Protein AF-A0A7Y5HDS8-F1 (afdb_monomer)

Solvent-accessible surface area (backbone atoms only — not comparable to full-atom values): 5335 Å² total; per-residue (Å²): 133,61,75,73,74,41,51,65,55,42,51,32,41,69,74,67,71,41,51,75,70,54,38,54,53,46,54,56,45,37,76,73,32,70,69,55,36,52,51,53,49,49,54,51,50,50,52,51,53,52,47,58,71,66,24,69,66,61,46,44,52,55,50,49,54,54,50,53,54,50,51,57,55,56,56,71,72,53,55,68,68,58,60,52,50,56,54,52,66,62,72,79,110

Foldseek 3Di:
DDLVVCLVLLLCLLVVNHDPVSVVVLVVCLVPDVVSVVSNVVNNVVVVVVCVCPPCVNVVVVVVVVVVVVVVVVVVVDDPVVVVVVVVVVVVD

Sequence (93 aa):
MSCEAYGILISRWADGEATAEEARRVESHVAACPACRALAAEFRRNDGLVASAFGPETFGQRVATGVLGRLARREKLLPFDILMFEIVARAER

pLDDT: mean 83.35, std 15.16, range [51.06, 97.56]

Nearest PDB structures (foldseek):
  3hug-assembly6_P  TM=7.467E-01  e=8.174E-01  Mycobacterium tuberculosis H37Rv
  3hug-assembly6_F  TM=8.639E-01  e=1.523E+00  Mycobacterium tuberculosis H37Rv
  8z6g-assembly3_E  TM=6.582E-01  e=4.124E+00  Pseudomonas aeruginosa

Radius of gyration: 28.69 Å; Cα contacts (8 Å, |Δi|>4): 37; chains: 1; bounding box: 64×26×67 Å

Mean predicted aligned error: 12.16 Å

Secondary structure (DSSP, 8-state):
--HHHHHHHHHHHHTT-S-HHHHHHHHHHHHH-HHHHHHHHHHHHHHHHHHHHT-HHHHHHHHHHHHHHHHHHHHTTS-HHHHHHHHHHHH--

Structure (mmCIF, N/CA/C/O backbone):
data_AF-A0A7Y5HDS8-F1
#
_entry.id   AF-A0A7Y5HDS8-F1
#
loop_
_atom_site.group_PDB
_atom_site.id
_atom_site.type_symbol
_atom_site.label_atom_id
_atom_site.label_alt_id
_atom_site.label_comp_id
_atom_site.label_asym_id
_atom_site.label_entity_id
_atom_site.label_seq_id
_atom_site.pdbx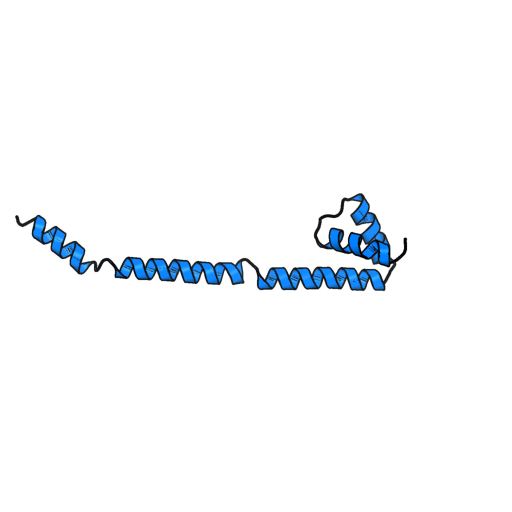_PDB_ins_code
_atom_site.Cartn_x
_atom_site.Cartn_y
_atom_site.Cartn_z
_atom_site.occupancy
_atom_site.B_iso_or_equiv
_atom_site.auth_seq_id
_atom_site.auth_comp_id
_atom_site.auth_asym_id
_atom_site.auth_atom_id
_atom_site.pdbx_PDB_model_num
ATOM 1 N N . MET A 1 1 ? -13.005 2.919 19.611 1.00 61.25 1 MET A N 1
ATOM 2 C CA . MET A 1 1 ? -12.990 3.637 18.316 1.00 61.25 1 MET A CA 1
ATOM 3 C C . MET A 1 1 ? -13.937 2.929 17.368 1.00 61.25 1 MET A C 1
ATOM 5 O O . MET A 1 1 ? -13.972 1.704 17.394 1.00 61.25 1 MET A O 1
ATOM 9 N N . SER A 1 2 ? -14.717 3.678 16.588 1.00 80.69 2 SER A N 1
ATOM 10 C CA . SER A 1 2 ? -15.523 3.120 15.498 1.00 80.69 2 SER A CA 1
ATOM 11 C C . SER A 1 2 ? -14.618 2.666 14.346 1.00 80.69 2 SER A C 1
ATOM 13 O O . SER A 1 2 ? -13.484 3.132 14.226 1.00 80.69 2 SER A O 1
ATOM 15 N N . CYS A 1 3 ? -15.117 1.769 13.491 1.00 90.06 3 CYS A N 1
ATOM 16 C CA . CYS A 1 3 ? -14.382 1.305 12.307 1.00 90.06 3 CYS A CA 1
ATOM 17 C C . CYS A 1 3 ? -14.037 2.459 11.347 1.00 90.06 3 CYS A C 1
ATOM 19 O O . CYS A 1 3 ? -12.986 2.449 10.719 1.00 90.06 3 CYS A O 1
ATOM 21 N N . GLU A 1 4 ? -14.888 3.483 11.283 1.00 86.12 4 GLU A N 1
ATOM 22 C CA . GLU A 1 4 ? -14.687 4.680 10.460 1.00 86.12 4 GLU A CA 1
ATOM 23 C C . GLU A 1 4 ? -13.411 5.445 10.843 1.00 86.12 4 GLU A C 1
ATOM 25 O O . GLU A 1 4 ? -12.609 5.800 9.982 1.00 86.12 4 GLU A O 1
ATOM 30 N N . ALA A 1 5 ? -13.146 5.592 12.145 1.00 86.81 5 ALA A N 1
ATOM 31 C CA . ALA A 1 5 ? -11.944 6.261 12.640 1.00 86.81 5 ALA A CA 1
ATOM 32 C C . ALA A 1 5 ? -10.646 5.488 12.328 1.00 86.81 5 ALA A C 1
ATOM 34 O O . ALA A 1 5 ? -9.563 6.070 12.351 1.00 86.81 5 ALA A O 1
ATOM 35 N N . TYR A 1 6 ? -10.741 4.187 12.030 1.00 93.75 6 TYR A N 1
ATOM 36 C CA . TYR A 1 6 ? -9.594 3.375 11.626 1.00 93.75 6 TYR A CA 1
ATOM 37 C C . TYR A 1 6 ? -9.263 3.498 10.139 1.00 93.75 6 TYR A C 1
ATOM 39 O O . TYR A 1 6 ? -8.152 3.138 9.772 1.00 93.75 6 TYR A O 1
ATO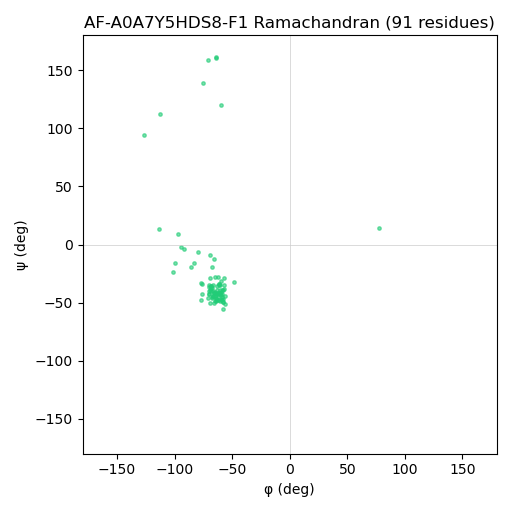M 47 N N . GLY A 1 7 ? -10.151 4.023 9.287 1.00 93.12 7 GLY A N 1
ATOM 48 C CA . GLY A 1 7 ? -9.908 4.083 7.840 1.00 93.12 7 GLY A CA 1
ATOM 49 C C . GLY A 1 7 ? -8.608 4.810 7.480 1.00 93.12 7 GLY A C 1
ATOM 50 O O . GLY A 1 7 ? -7.745 4.247 6.810 1.00 93.12 7 GLY A O 1
ATOM 51 N N . ILE A 1 8 ? -8.424 6.021 8.017 1.00 93.44 8 ILE A N 1
ATOM 52 C CA . ILE A 1 8 ? -7.205 6.824 7.811 1.00 93.44 8 ILE A CA 1
ATOM 53 C C . ILE A 1 8 ? -5.977 6.116 8.395 1.00 93.44 8 ILE A C 1
ATOM 55 O O . ILE A 1 8 ? -4.912 6.093 7.782 1.00 93.44 8 ILE A O 1
ATOM 59 N N . LEU A 1 9 ? -6.121 5.521 9.580 1.00 95.81 9 LEU A N 1
ATOM 60 C CA . LEU A 1 9 ? -5.010 4.869 10.264 1.00 95.81 9 LEU A CA 1
ATOM 61 C C . LEU A 1 9 ? -4.546 3.602 9.531 1.00 95.81 9 LEU A C 1
ATOM 63 O O . LEU A 1 9 ? -3.350 3.343 9.457 1.00 95.81 9 LEU A O 1
ATOM 67 N N . ILE A 1 10 ? -5.487 2.839 8.969 1.00 96.94 10 ILE A N 1
ATOM 68 C CA . ILE A 1 10 ? -5.213 1.647 8.164 1.00 96.94 10 ILE A CA 1
ATOM 69 C C . ILE A 1 10 ? -4.519 2.036 6.856 1.00 96.94 10 ILE A C 1
ATOM 71 O O . ILE A 1 10 ? -3.586 1.337 6.477 1.00 96.94 10 ILE A O 1
ATOM 75 N N . SER A 1 11 ? -4.921 3.134 6.201 1.00 95.75 11 SER A N 1
ATOM 76 C CA . SER A 1 11 ? -4.219 3.650 5.013 1.00 95.75 11 SER A CA 1
ATOM 77 C C . SER A 1 11 ? -2.758 3.956 5.341 1.00 95.75 11 SER A C 1
ATOM 79 O O . SER A 1 11 ? -1.865 3.343 4.774 1.00 95.75 11 SER A O 1
ATOM 81 N N . ARG A 1 12 ? -2.508 4.790 6.363 1.00 95.88 12 ARG A N 1
ATOM 82 C CA . ARG A 1 12 ? -1.141 5.137 6.793 1.00 95.88 12 ARG A CA 1
ATOM 83 C C . ARG A 1 12 ? -0.317 3.909 7.173 1.00 95.88 12 ARG A C 1
ATOM 85 O O . ARG A 1 12 ? 0.876 3.858 6.909 1.00 95.88 12 ARG A O 1
ATOM 92 N N . TRP A 1 13 ? -0.933 2.919 7.818 1.00 96.81 13 TRP A N 1
ATOM 93 C CA . TRP A 1 13 ? -0.258 1.666 8.155 1.00 96.81 13 TRP A CA 1
ATOM 94 C C . TRP A 1 13 ? 0.072 0.821 6.918 1.00 96.81 13 TRP A C 1
ATOM 96 O O . TRP A 1 13 ? 1.161 0.255 6.868 1.00 96.81 13 TRP A O 1
ATOM 106 N N . ALA A 1 14 ?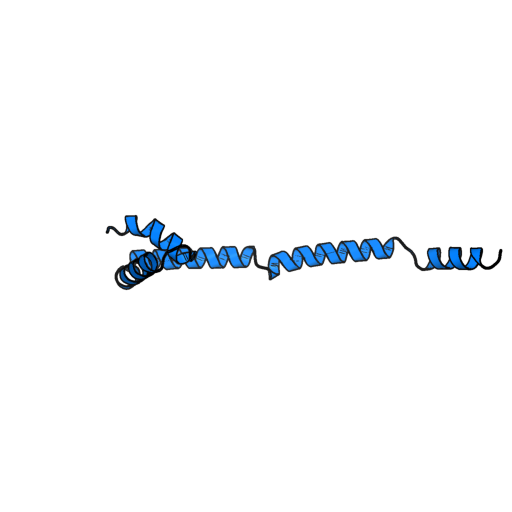 -0.822 0.755 5.925 1.00 96.06 14 ALA A N 1
ATOM 107 C CA . ALA A 1 14 ? -0.573 0.048 4.669 1.00 96.06 14 ALA A CA 1
ATOM 108 C C . ALA A 1 14 ? 0.598 0.6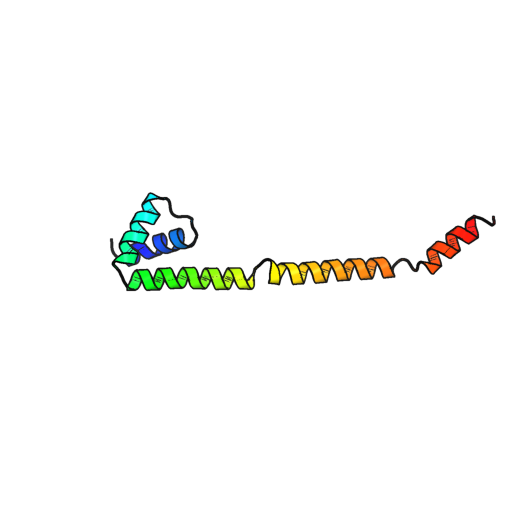68 3.886 1.00 96.06 14 ALA A C 1
ATOM 110 O O . ALA A 1 14 ? 1.453 -0.072 3.406 1.00 96.06 14 ALA A O 1
ATOM 111 N N . ASP A 1 15 ? 0.691 2.000 3.884 1.00 94.69 15 ASP A N 1
ATOM 112 C CA . ASP A 1 15 ? 1.747 2.767 3.208 1.00 94.69 15 ASP A CA 1
ATOM 113 C C . ASP A 1 15 ? 3.080 2.815 3.991 1.00 94.69 15 ASP A C 1
ATOM 115 O O . ASP A 1 15 ? 4.088 3.320 3.499 1.00 94.69 15 ASP A O 1
ATOM 119 N N . GLY A 1 16 ? 3.116 2.296 5.227 1.00 95.25 16 GLY A N 1
ATOM 120 C CA . GLY A 1 16 ? 4.301 2.346 6.097 1.00 95.25 16 GLY A CA 1
ATOM 121 C C . GLY A 1 16 ? 4.546 3.702 6.780 1.00 95.25 16 GLY A C 1
ATOM 122 O O . GLY A 1 16 ? 5.616 3.926 7.342 1.00 95.25 16 GLY A O 1
ATOM 123 N N . GLU A 1 17 ? 3.558 4.597 6.777 1.00 97.25 17 GLU A N 1
ATOM 124 C CA . GLU A 1 17 ? 3.599 5.947 7.364 1.00 97.25 17 GLU A CA 1
ATOM 125 C C . GLU A 1 17 ? 3.052 6.022 8.804 1.00 97.25 17 GLU A C 1
ATOM 127 O O . GLU A 1 17 ? 3.004 7.091 9.432 1.00 97.25 17 GLU A O 1
ATOM 132 N N . ALA A 1 18 ? 2.571 4.898 9.335 1.00 96.69 18 ALA A N 1
ATOM 133 C CA . ALA A 1 18 ? 2.134 4.797 10.718 1.00 96.69 18 ALA A CA 1
ATOM 134 C C . ALA A 1 18 ? 3.338 4.743 11.670 1.00 96.69 18 ALA A C 1
ATOM 136 O O . ALA A 1 18 ? 4.313 4.026 11.450 1.00 96.69 18 ALA A O 1
ATOM 137 N N . THR A 1 19 ? 3.241 5.451 12.792 1.00 97.56 19 THR A N 1
ATOM 138 C CA . THR A 1 19 ? 4.167 5.260 13.913 1.00 97.56 19 THR A CA 1
ATOM 139 C C . THR A 1 19 ? 4.019 3.854 14.504 1.00 97.56 19 THR A C 1
ATOM 141 O O . THR A 1 19 ? 2.986 3.202 14.352 1.00 97.56 19 THR A O 1
ATOM 144 N N . ALA A 1 20 ? 5.021 3.388 15.258 1.00 97.38 20 ALA A N 1
ATOM 145 C CA . ALA A 1 20 ? 4.976 2.066 15.893 1.00 97.38 20 ALA A CA 1
ATOM 146 C C . ALA A 1 20 ? 3.758 1.879 16.821 1.00 97.38 20 ALA A C 1
ATOM 148 O O . ALA A 1 20 ? 3.194 0.790 16.912 1.00 97.38 20 ALA A O 1
ATOM 149 N N . GLU A 1 21 ? 3.326 2.940 17.505 1.00 96.81 21 GLU A N 1
ATOM 150 C CA . GLU A 1 21 ? 2.133 2.898 18.353 1.00 96.81 21 GLU A CA 1
ATOM 151 C C . GLU A 1 21 ? 0.845 2.783 17.530 1.00 96.81 21 GLU A C 1
ATOM 153 O O . GLU A 1 21 ? -0.036 1.989 17.860 1.00 96.81 21 GLU A O 1
ATOM 158 N N . GLU A 1 22 ? 0.742 3.538 16.437 1.00 96.19 22 GLU A N 1
ATOM 159 C CA . GLU A 1 22 ? -0.392 3.472 15.513 1.00 96.19 22 GLU A CA 1
ATOM 160 C C . GLU A 1 22 ? -0.484 2.095 14.841 1.00 96.19 22 GLU A C 1
ATOM 162 O O . GLU A 1 22 ? -1.569 1.514 14.792 1.00 96.19 22 GLU A O 1
ATOM 167 N N . ALA A 1 23 ? 0.652 1.535 14.414 1.00 97.31 23 ALA A N 1
ATOM 168 C CA . ALA A 1 23 ? 0.732 0.207 13.815 1.00 97.31 23 ALA A CA 1
ATOM 169 C C . ALA A 1 23 ? 0.193 -0.878 14.758 1.00 97.31 23 ALA A C 1
ATOM 171 O O . ALA A 1 23 ? -0.709 -1.623 14.379 1.00 97.31 23 ALA A O 1
ATOM 172 N N . ARG A 1 24 ? 0.635 -0.897 16.025 1.00 96.88 24 ARG A N 1
ATOM 173 C CA . ARG A 1 24 ? 0.134 -1.857 17.028 1.00 96.88 24 ARG A CA 1
ATOM 174 C C . ARG A 1 24 ? -1.380 -1.772 17.226 1.00 96.88 24 ARG A C 1
ATOM 176 O O . ARG A 1 24 ? -2.047 -2.796 17.385 1.00 96.88 24 ARG A O 1
ATOM 183 N N . ARG A 1 25 ? -1.946 -0.560 17.209 1.00 95.06 25 ARG A N 1
ATOM 184 C CA . ARG A 1 25 ? -3.402 -0.357 17.333 1.00 95.06 25 ARG A CA 1
ATOM 185 C C . ARG A 1 25 ? -4.151 -0.888 16.117 1.00 95.06 25 ARG A C 1
ATOM 187 O O . ARG A 1 25 ? -5.161 -1.571 16.283 1.00 95.06 25 ARG A O 1
ATOM 194 N N . VAL A 1 26 ? -3.658 -0.599 14.912 1.00 96.50 26 VAL A N 1
ATOM 195 C CA . VAL A 1 26 ? -4.231 -1.119 13.663 1.00 96.50 26 VAL A CA 1
ATOM 196 C C . VAL A 1 26 ? -4.173 -2.640 13.638 1.00 96.50 26 VAL A C 1
ATOM 198 O O . VAL A 1 26 ? -5.195 -3.271 13.387 1.00 96.50 26 VAL A O 1
ATOM 201 N N . GLU A 1 27 ? -3.023 -3.230 13.957 1.00 97.00 27 GLU A N 1
ATOM 202 C CA . GLU A 1 27 ? -2.827 -4.681 13.988 1.00 97.00 27 GLU A CA 1
ATOM 203 C C . GLU A 1 27 ? -3.806 -5.361 14.947 1.00 97.00 27 GLU A C 1
ATOM 205 O O . GLU A 1 27 ? -4.492 -6.311 14.562 1.00 97.00 27 GLU A O 1
ATOM 210 N N . SER A 1 28 ? -3.949 -4.825 16.165 1.00 96.12 28 SER A N 1
ATOM 211 C CA . SER A 1 28 ? -4.921 -5.315 17.146 1.00 96.12 28 SER A CA 1
ATOM 212 C C . SER A 1 28 ? -6.360 -5.239 16.620 1.00 96.12 28 SER A C 1
ATOM 214 O O . SER A 1 28 ? -7.118 -6.206 16.732 1.00 96.12 28 SER A O 1
ATOM 216 N N . HIS A 1 29 ? -6.746 -4.122 15.997 1.00 96.25 29 HIS A N 1
ATOM 217 C CA . HIS A 1 29 ? -8.105 -3.941 15.492 1.00 96.25 29 HIS A CA 1
ATOM 218 C C . HIS A 1 29 ? -8.409 -4.819 14.273 1.00 96.25 29 HIS A C 1
ATOM 220 O O . HIS A 1 29 ? -9.442 -5.485 14.232 1.00 96.25 29 HIS A O 1
ATOM 226 N N . VAL A 1 30 ? -7.505 -4.871 13.294 1.00 96.88 30 VAL A N 1
ATOM 227 C CA . VAL A 1 30 ? -7.626 -5.700 12.085 1.00 96.88 30 VAL A CA 1
ATOM 228 C C . VAL A 1 30 ? -7.688 -7.189 12.439 1.00 96.88 30 VAL A C 1
ATOM 230 O O . VAL A 1 30 ? -8.424 -7.949 11.802 1.00 96.88 30 VAL A O 1
ATOM 233 N N . ALA A 1 31 ? -6.981 -7.614 13.491 1.00 96.81 31 ALA A N 1
ATOM 234 C CA . ALA A 1 31 ? -7.059 -8.978 14.001 1.00 96.81 31 ALA A CA 1
ATOM 235 C C . ALA A 1 31 ? -8.443 -9.334 14.577 1.00 96.81 31 ALA A C 1
ATOM 237 O O . ALA A 1 31 ? -8.839 -10.497 14.496 1.00 96.81 31 ALA A O 1
ATOM 238 N N . ALA A 1 32 ? -9.197 -8.359 15.092 1.00 96.19 32 ALA A N 1
ATOM 239 C CA . ALA A 1 32 ? -10.509 -8.569 15.710 1.00 96.19 32 ALA A CA 1
ATOM 240 C C . ALA A 1 32 ? -11.703 -8.203 14.802 1.00 96.19 32 ALA A C 1
ATOM 242 O O . ALA A 1 32 ? -12.800 -8.720 14.997 1.00 96.19 32 ALA A O 1
ATOM 243 N N . CYS A 1 33 ? -11.514 -7.333 13.806 1.00 97.31 33 CYS A N 1
ATOM 244 C CA . CYS A 1 33 ? -12.587 -6.775 12.982 1.00 97.31 33 CYS A CA 1
ATOM 245 C C . CYS A 1 33 ? -12.506 -7.263 11.520 1.00 97.31 33 CYS A C 1
ATOM 247 O O . CYS A 1 33 ? -11.595 -6.863 10.787 1.00 97.31 33 CYS A O 1
ATOM 249 N N . PRO A 1 34 ? -13.462 -8.088 11.044 1.00 96.62 34 PRO A N 1
ATOM 250 C CA . PRO A 1 34 ? -13.481 -8.568 9.659 1.00 96.62 34 PRO A CA 1
ATOM 251 C C . PRO A 1 34 ? -13.582 -7.450 8.613 1.00 96.62 34 PRO A C 1
ATOM 253 O O . PRO A 1 34 ? -12.898 -7.511 7.594 1.00 96.62 34 PRO A O 1
ATOM 256 N N . ALA A 1 35 ? -14.380 -6.409 8.875 1.00 95.88 35 ALA A N 1
ATOM 257 C CA . ALA A 1 35 ? -14.558 -5.290 7.948 1.00 95.88 35 ALA A CA 1
ATOM 258 C C . ALA A 1 35 ? -13.250 -4.507 7.748 1.00 95.88 35 ALA A C 1
ATOM 260 O O . ALA A 1 35 ? -12.818 -4.278 6.621 1.00 95.88 35 ALA A O 1
ATOM 261 N N . CYS A 1 36 ? -12.557 -4.175 8.839 1.00 97.19 36 CYS A N 1
ATOM 262 C CA . CYS A 1 36 ? -11.272 -3.480 8.765 1.00 97.19 36 CYS A CA 1
ATOM 263 C C . CYS A 1 36 ? -10.157 -4.360 8.188 1.00 97.19 36 CYS A C 1
ATOM 265 O O . CYS A 1 36 ? -9.253 -3.848 7.533 1.00 97.19 36 CYS A O 1
ATOM 267 N N . ARG A 1 37 ? -10.235 -5.686 8.357 1.00 97.38 37 ARG A N 1
ATOM 268 C CA . ARG A 1 37 ? -9.335 -6.624 7.674 1.00 97.38 37 ARG A CA 1
ATOM 269 C C . ARG A 1 37 ? -9.535 -6.628 6.165 1.00 97.38 37 ARG A C 1
ATOM 271 O O . ARG A 1 37 ? -8.546 -6.653 5.435 1.00 97.38 37 ARG A O 1
ATOM 278 N N . ALA A 1 38 ? -10.784 -6.592 5.705 1.00 97.50 38 ALA A N 1
ATOM 279 C CA . ALA A 1 38 ? -11.095 -6.489 4.284 1.00 97.50 38 ALA A CA 1
ATOM 280 C C . ALA A 1 38 ? -10.568 -5.170 3.699 1.00 97.50 38 ALA A C 1
ATOM 282 O O . ALA A 1 38 ? -9.881 -5.200 2.680 1.00 97.50 38 ALA A O 1
ATOM 283 N N . LEU A 1 39 ? -10.778 -4.052 4.401 1.00 96.81 39 LEU A N 1
ATOM 284 C CA . LEU A 1 39 ? -10.260 -2.738 4.007 1.00 96.81 39 LEU A CA 1
ATOM 285 C C . LEU A 1 39 ? -8.722 -2.719 3.918 1.00 96.81 39 LEU A C 1
ATOM 287 O O . LEU A 1 39 ? -8.153 -2.290 2.920 1.00 96.81 39 LEU A O 1
ATOM 291 N N . ALA A 1 40 ? -8.028 -3.263 4.921 1.00 97.56 40 ALA A N 1
ATOM 292 C CA . ALA A 1 40 ? -6.568 -3.376 4.906 1.00 97.56 40 ALA A CA 1
ATOM 293 C C . ALA A 1 40 ? -6.040 -4.270 3.765 1.00 97.56 40 ALA A C 1
ATOM 295 O O . ALA A 1 40 ? -4.901 -4.126 3.319 1.00 97.56 40 ALA A O 1
ATOM 296 N N . ALA A 1 41 ? -6.834 -5.244 3.316 1.00 97.31 41 ALA A N 1
ATOM 297 C CA . ALA A 1 41 ? -6.500 -6.056 2.152 1.00 97.31 41 ALA A CA 1
ATOM 298 C C . ALA A 1 41 ? -6.743 -5.299 0.836 1.00 97.31 41 ALA A C 1
ATOM 300 O O . ALA A 1 41 ? -5.999 -5.518 -0.114 1.00 97.31 41 ALA A O 1
ATOM 301 N N . GLU A 1 42 ? -7.745 -4.417 0.766 1.00 97.31 42 GLU A N 1
ATOM 302 C CA . GLU A 1 42 ? -7.977 -3.551 -0.398 1.00 97.31 42 GLU A CA 1
ATOM 303 C C . GLU A 1 42 ? -6.832 -2.576 -0.635 1.00 97.31 42 GLU A C 1
ATOM 305 O O . GLU A 1 42 ? -6.321 -2.541 -1.751 1.00 97.31 42 GLU A O 1
ATOM 310 N N . PHE A 1 43 ? -6.375 -1.857 0.395 1.00 97.00 43 PHE A N 1
ATOM 311 C CA . PHE A 1 43 ? -5.248 -0.930 0.233 1.00 97.00 43 PHE A CA 1
ATOM 312 C C . PHE A 1 43 ? -3.997 -1.644 -0.283 1.00 97.00 43 PHE A C 1
ATOM 314 O O . PHE A 1 43 ? -3.492 -1.296 -1.342 1.00 97.00 43 PHE A O 1
ATOM 321 N N . ARG A 1 44 ? -3.607 -2.763 0.341 1.00 95.25 44 ARG A N 1
ATOM 322 C CA . ARG A 1 44 ? -2.445 -3.546 -0.116 1.00 95.25 44 ARG A CA 1
ATOM 323 C C . ARG A 1 44 ? -2.586 -4.093 -1.537 1.00 95.25 44 ARG A C 1
ATOM 325 O O . ARG A 1 44 ? -1.593 -4.214 -2.253 1.00 95.25 44 ARG A O 1
ATOM 332 N N . ARG A 1 45 ? -3.804 -4.455 -1.963 1.00 95.88 45 ARG A N 1
ATOM 333 C CA . ARG A 1 45 ? -4.052 -4.843 -3.362 1.00 95.88 45 ARG A CA 1
ATOM 334 C C . ARG A 1 45 ? -3.832 -3.662 -4.301 1.00 95.88 45 ARG A C 1
ATOM 336 O O . ARG A 1 45 ? -3.191 -3.841 -5.334 1.00 95.88 45 ARG A O 1
ATOM 343 N N . ASN A 1 46 ? -4.339 -2.484 -3.946 1.00 94.56 46 ASN A N 1
ATOM 344 C CA . ASN A 1 46 ? -4.159 -1.274 -4.741 1.00 94.56 46 ASN A CA 1
ATOM 345 C C . ASN A 1 46 ? -2.675 -0.898 -4.853 1.00 94.56 46 ASN A C 1
ATOM 347 O O . ASN A 1 46 ? -2.218 -0.632 -5.963 1.00 94.56 46 ASN A O 1
ATOM 351 N N . ASP A 1 47 ? -1.909 -0.992 -3.765 1.00 91.81 47 ASP A N 1
ATOM 352 C CA . ASP A 1 47 ? -0.463 -0.729 -3.778 1.00 91.81 47 ASP A CA 1
ATOM 353 C C . ASP A 1 47 ? 0.267 -1.662 -4.741 1.00 91.81 47 ASP A C 1
ATOM 355 O O . ASP A 1 47 ? 1.083 -1.220 -5.549 1.00 91.81 47 ASP A O 1
ATOM 359 N N . GLY A 1 48 ? -0.078 -2.953 -4.728 1.00 90.19 48 GLY A N 1
ATOM 360 C CA . GLY A 1 48 ? 0.467 -3.929 -5.672 1.00 90.19 48 GLY A CA 1
ATOM 361 C C . GLY A 1 48 ? 0.139 -3.598 -7.133 1.00 90.19 48 GLY A C 1
ATOM 362 O O . GLY A 1 48 ? 1.008 -3.698 -8.004 1.00 90.19 48 GLY A O 1
ATOM 363 N N . LEU A 1 49 ? -1.092 -3.157 -7.418 1.00 91.38 49 LEU A N 1
ATOM 364 C CA . LEU A 1 49 ? -1.496 -2.741 -8.765 1.00 91.38 49 LEU A CA 1
ATOM 365 C C . LEU A 1 49 ? -0.709 -1.511 -9.230 1.00 91.38 49 LEU A C 1
ATOM 367 O O . LEU A 1 49 ? -0.173 -1.519 -10.340 1.00 91.38 49 LEU A O 1
ATOM 371 N N . VAL A 1 50 ? -0.573 -0.491 -8.382 1.00 89.31 50 VAL A N 1
ATOM 372 C CA . VAL A 1 50 ? 0.208 0.715 -8.691 1.00 89.31 50 VAL A CA 1
ATOM 373 C C . VAL A 1 50 ? 1.685 0.363 -8.892 1.00 89.31 50 VAL A C 1
ATOM 375 O O . VAL A 1 50 ? 2.272 0.736 -9.909 1.00 89.31 50 VAL A O 1
ATOM 378 N N . ALA A 1 51 ? 2.274 -0.420 -7.987 1.00 86.88 51 ALA A N 1
ATOM 379 C CA . ALA A 1 51 ? 3.666 -0.849 -8.082 1.00 86.88 51 ALA A CA 1
ATOM 380 C C . ALA A 1 51 ? 3.946 -1.639 -9.370 1.00 86.88 51 ALA A C 1
ATOM 382 O O . ALA A 1 51 ? 4.978 -1.434 -10.001 1.00 86.88 51 ALA A O 1
ATOM 383 N N . SER A 1 52 ? 3.023 -2.500 -9.809 1.00 84.12 52 SER A N 1
ATOM 384 C CA . SER A 1 52 ? 3.178 -3.237 -11.071 1.00 84.12 52 SER A CA 1
ATOM 385 C C . SER A 1 52 ? 3.060 -2.336 -12.310 1.00 84.12 52 SER A C 1
ATOM 387 O O . SER A 1 52 ? 3.845 -2.459 -13.253 1.00 84.12 52 SER A O 1
ATOM 389 N N . ALA A 1 53 ? 2.132 -1.375 -12.304 1.00 85.62 53 ALA A N 1
ATOM 390 C CA . ALA A 1 53 ? 1.922 -0.460 -13.424 1.00 85.62 53 ALA A CA 1
ATOM 391 C C . ALA A 1 53 ? 3.114 0.488 -13.645 1.00 85.62 53 ALA A C 1
ATOM 393 O O . ALA A 1 53 ? 3.450 0.810 -14.791 1.00 85.62 53 ALA A O 1
ATOM 394 N N . PHE A 1 54 ? 3.767 0.902 -12.557 1.00 80.69 54 PHE A N 1
ATOM 395 C CA . PHE A 1 54 ? 4.867 1.873 -12.560 1.00 80.69 54 PHE A CA 1
ATOM 396 C C . PHE A 1 54 ? 6.220 1.277 -12.152 1.00 80.69 54 PHE A C 1
ATOM 398 O O . PHE A 1 54 ? 7.167 2.014 -11.880 1.00 80.69 54 PHE A O 1
ATOM 405 N N . GLY A 1 55 ? 6.321 -0.051 -12.118 1.00 76.06 55 GLY A N 1
ATOM 406 C CA . GLY A 1 55 ? 7.511 -0.751 -11.661 1.00 76.06 55 GLY A CA 1
ATOM 407 C C . GLY A 1 55 ? 8.748 -0.500 -12.536 1.00 76.06 55 GLY A C 1
ATOM 408 O O . GLY A 1 55 ? 8.636 -0.125 -13.710 1.00 76.06 55 GLY A O 1
ATOM 409 N N . PRO A 1 56 ? 9.955 -0.762 -12.001 1.00 69.12 56 PRO A N 1
ATOM 410 C CA . PRO A 1 56 ? 11.212 -0.580 -12.727 1.00 69.12 56 PRO A CA 1
ATOM 411 C C . PRO A 1 56 ? 11.269 -1.376 -14.030 1.00 69.12 56 PRO A C 1
ATOM 413 O O . PRO A 1 56 ? 11.925 -0.953 -14.972 1.00 69.12 56 PRO A O 1
ATOM 416 N N . GLU A 1 57 ? 10.566 -2.504 -14.108 1.00 72.25 57 GLU A N 1
ATOM 417 C CA . GLU A 1 57 ? 10.493 -3.334 -15.309 1.00 72.25 57 GLU A CA 1
ATOM 418 C C . GLU A 1 57 ? 9.710 -2.630 -16.429 1.00 72.25 57 GLU A C 1
ATOM 420 O O . GLU A 1 57 ? 10.210 -2.475 -17.543 1.00 72.25 57 GLU A O 1
ATOM 425 N N . THR A 1 58 ? 8.510 -2.118 -16.138 1.00 69.50 58 THR A N 1
ATOM 426 C CA . THR A 1 58 ? 7.641 -1.472 -17.139 1.00 69.50 58 THR A CA 1
ATOM 427 C C . THR A 1 58 ? 8.111 -0.064 -17.510 1.00 69.50 58 THR A C 1
ATOM 429 O O . THR A 1 58 ? 7.958 0.371 -18.659 1.00 69.50 58 THR A O 1
ATOM 432 N N . PHE A 1 59 ? 8.690 0.672 -16.560 1.00 72.44 59 PHE A N 1
ATOM 433 C CA . PHE A 1 59 ? 9.318 1.967 -16.813 1.00 72.44 59 PHE A CA 1
ATOM 434 C C . PHE A 1 59 ? 10.696 1.806 -17.467 1.00 72.44 59 PHE A C 1
ATOM 436 O O . PHE A 1 59 ? 10.975 2.426 -18.498 1.00 72.44 59 PHE A O 1
ATOM 443 N N . GLY A 1 60 ? 11.536 0.927 -16.921 1.00 77.50 60 GLY A N 1
ATOM 444 C CA . GLY A 1 60 ? 12.891 0.659 -17.397 1.00 77.50 60 GLY A CA 1
ATOM 445 C C . GLY A 1 60 ? 12.908 0.163 -18.832 1.00 77.50 60 GLY A C 1
ATOM 446 O O . GLY A 1 60 ? 13.699 0.669 -19.623 1.00 77.50 60 GLY A O 1
ATOM 447 N N . GLN A 1 61 ? 11.973 -0.707 -19.224 1.00 77.62 61 GLN A N 1
ATOM 448 C CA . GLN A 1 61 ? 11.873 -1.164 -20.611 1.00 77.62 61 GLN A CA 1
ATOM 449 C C . GLN A 1 61 ? 11.595 -0.009 -21.584 1.00 77.62 61 GLN A C 1
ATOM 451 O O . GLN A 1 61 ? 12.213 0.076 -22.650 1.00 77.62 61 GLN A O 1
ATOM 456 N N . ARG A 1 62 ? 10.703 0.922 -21.217 1.00 80.56 62 ARG A N 1
ATOM 457 C CA . ARG A 1 62 ? 10.379 2.100 -22.042 1.00 80.56 62 ARG A CA 1
ATOM 458 C C . ARG A 1 62 ? 11.563 3.057 -22.149 1.00 80.56 62 ARG A C 1
ATOM 460 O O . ARG A 1 62 ? 11.890 3.509 -23.249 1.00 80.56 62 ARG A O 1
ATOM 467 N N . VAL A 1 63 ? 12.238 3.331 -21.033 1.00 84.56 63 VAL A N 1
ATOM 468 C CA . VAL A 1 63 ? 13.431 4.189 -21.011 1.00 84.56 63 VAL A CA 1
ATOM 469 C C . VAL A 1 63 ? 14.578 3.559 -21.800 1.00 84.56 63 VAL A C 1
ATOM 471 O O . VAL A 1 63 ? 15.150 4.228 -22.662 1.00 84.56 63 VAL A O 1
ATOM 474 N N . ALA A 1 64 ? 14.877 2.279 -21.568 1.00 83.62 64 ALA A N 1
ATOM 475 C CA . ALA A 1 64 ? 15.931 1.539 -22.258 1.00 83.62 64 ALA A CA 1
ATOM 476 C C . ALA A 1 64 ? 15.699 1.523 -23.772 1.00 83.62 64 ALA A C 1
ATOM 478 O O . ALA A 1 64 ? 16.592 1.899 -24.531 1.00 83.62 64 ALA A O 1
ATOM 479 N N . THR A 1 65 ? 14.477 1.207 -24.214 1.00 86.19 65 THR A N 1
ATOM 480 C CA . THR A 1 65 ? 14.097 1.254 -25.636 1.00 86.19 65 THR A CA 1
ATOM 481 C C . THR A 1 65 ? 14.348 2.643 -26.234 1.00 86.19 65 THR A C 1
ATOM 483 O O . THR A 1 65 ? 14.925 2.773 -27.316 1.00 86.19 65 THR A O 1
ATOM 486 N N . GLY A 1 66 ? 13.981 3.708 -25.513 1.00 87.38 66 GLY A N 1
ATOM 487 C CA . GLY A 1 66 ? 14.215 5.085 -25.949 1.00 87.38 66 GLY A CA 1
ATOM 488 C C . GLY A 1 66 ? 15.698 5.470 -26.029 1.00 87.38 66 GLY A C 1
ATOM 489 O O . GLY A 1 66 ? 16.106 6.134 -26.986 1.00 87.38 66 GLY A O 1
ATOM 490 N N . VAL A 1 67 ? 16.512 5.065 -25.048 1.00 88.31 67 VAL A N 1
ATOM 491 C CA . VAL A 1 67 ? 17.965 5.315 -25.025 1.00 88.31 67 VAL A CA 1
ATOM 492 C C . VAL A 1 67 ? 18.660 4.565 -26.158 1.00 88.31 67 VAL A C 1
ATOM 494 O O . VAL A 1 67 ? 19.370 5.195 -26.941 1.00 88.31 67 VAL A O 1
ATOM 497 N N . LEU A 1 68 ? 18.403 3.262 -26.303 1.00 87.00 68 LEU A N 1
ATOM 498 C CA . LEU A 1 68 ? 18.982 2.431 -27.362 1.00 87.00 68 LEU A CA 1
ATOM 499 C C . LEU A 1 68 ? 18.622 2.966 -28.753 1.00 87.00 68 LEU A C 1
ATOM 501 O O . LEU A 1 68 ? 19.494 3.107 -29.608 1.00 87.00 68 LEU A O 1
ATOM 505 N N . GLY A 1 69 ? 17.367 3.378 -28.962 1.00 89.06 69 GLY A N 1
ATOM 506 C CA . GLY A 1 69 ? 16.949 4.004 -30.216 1.00 89.06 69 GLY 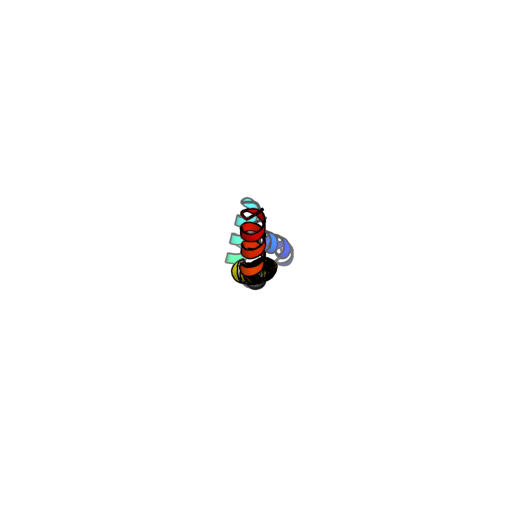A CA 1
ATOM 507 C C . GLY A 1 69 ? 17.679 5.319 -30.521 1.00 89.06 69 GLY A C 1
ATOM 508 O O . GLY A 1 69 ? 17.966 5.608 -31.683 1.00 89.06 69 GLY A O 1
ATOM 509 N N . ARG A 1 70 ? 18.006 6.130 -29.503 1.00 87.38 70 ARG A N 1
ATOM 510 C CA . ARG A 1 70 ? 18.808 7.354 -29.684 1.00 87.38 70 ARG A CA 1
ATOM 511 C C . ARG A 1 70 ? 20.266 7.042 -30.017 1.00 87.38 70 ARG A C 1
ATOM 513 O O . ARG A 1 70 ? 20.807 7.693 -30.906 1.00 87.38 70 ARG A O 1
ATOM 520 N N . LEU A 1 71 ? 20.876 6.062 -29.348 1.00 81.50 71 LEU A N 1
ATOM 521 C CA . LEU A 1 71 ? 22.252 5.635 -29.628 1.00 81.50 71 LEU A CA 1
ATOM 522 C C . LEU A 1 71 ? 22.387 5.113 -31.064 1.00 81.50 71 LEU A C 1
ATOM 524 O O . LEU A 1 71 ? 23.229 5.609 -31.808 1.00 81.50 71 LEU A O 1
ATOM 528 N N . ALA A 1 72 ? 21.474 4.238 -31.495 1.00 80.44 72 ALA A N 1
ATOM 529 C CA . ALA A 1 72 ? 21.460 3.698 -32.855 1.00 80.44 72 ALA A CA 1
ATOM 530 C C . ALA A 1 72 ? 21.300 4.785 -33.939 1.00 80.44 72 ALA A C 1
ATOM 532 O O . ALA A 1 72 ? 21.881 4.690 -35.018 1.00 80.44 72 ALA A O 1
ATOM 533 N N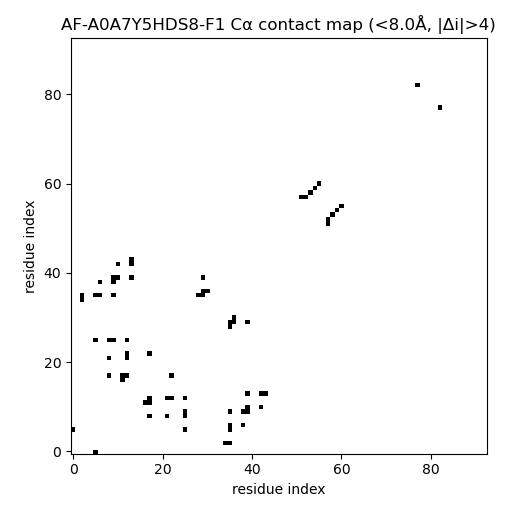 . ARG A 1 73 ? 20.525 5.849 -33.673 1.00 77.00 73 ARG A N 1
ATOM 534 C CA . ARG A 1 73 ? 20.416 6.999 -34.592 1.00 77.00 73 ARG A CA 1
ATOM 535 C C . ARG A 1 73 ? 21.696 7.829 -34.650 1.00 77.00 73 ARG A C 1
ATOM 537 O O . ARG A 1 73 ? 22.018 8.349 -35.711 1.00 77.00 73 ARG A O 1
ATOM 544 N N . ARG A 1 74 ? 22.407 7.961 -33.527 1.00 70.81 74 ARG A N 1
ATOM 545 C CA . ARG A 1 74 ? 23.662 8.718 -33.447 1.00 70.81 74 ARG A CA 1
ATOM 546 C C . ARG A 1 74 ? 24.795 8.015 -34.190 1.00 70.81 74 ARG A C 1
ATOM 548 O O . ARG A 1 74 ? 25.590 8.680 -34.838 1.00 70.81 74 ARG A O 1
ATOM 555 N N . GLU A 1 75 ? 24.828 6.689 -34.138 1.00 60.00 75 GLU A N 1
ATOM 556 C CA . GLU A 1 75 ? 25.804 5.869 -34.862 1.00 60.00 75 GLU A CA 1
ATOM 557 C C . GLU A 1 75 ? 25.586 5.924 -36.384 1.00 60.00 75 GLU A C 1
ATOM 559 O O . GLU A 1 75 ? 26.538 6.042 -37.145 1.00 60.00 75 GLU A O 1
ATOM 564 N N . LYS A 1 76 ? 24.328 5.994 -36.843 1.00 59.75 76 LYS A N 1
ATOM 565 C CA . LYS A 1 76 ? 23.993 6.208 -38.265 1.00 59.75 76 LYS A CA 1
ATOM 566 C C . LYS A 1 76 ? 24.326 7.611 -38.807 1.00 59.75 76 LYS A C 1
ATOM 568 O O . LYS A 1 76 ? 24.207 7.821 -40.009 1.00 59.75 76 LYS A O 1
ATOM 573 N N . LEU A 1 77 ? 24.710 8.567 -37.954 1.00 54.00 77 LEU A N 1
ATOM 574 C CA . LEU A 1 77 ? 25.054 9.947 -38.339 1.00 54.00 77 LEU A CA 1
ATOM 575 C C . LEU A 1 77 ? 26.547 10.158 -38.630 1.00 54.00 77 LEU A C 1
ATOM 577 O O . LEU A 1 77 ? 26.922 11.239 -39.073 1.00 54.00 77 LEU A O 1
ATOM 581 N N . LEU A 1 78 ? 27.386 9.141 -38.437 1.00 53.31 78 LEU A N 1
ATOM 582 C CA . LEU A 1 78 ? 28.758 9.129 -38.936 1.00 53.31 78 LEU A CA 1
ATOM 583 C C . LEU A 1 78 ? 28.948 7.843 -39.735 1.00 53.31 78 LEU A C 1
ATOM 585 O O . LEU A 1 78 ? 29.249 6.804 -39.146 1.00 53.31 78 LEU A O 1
ATOM 589 N N . PRO A 1 79 ? 28.767 7.864 -41.064 1.00 54.62 79 PRO A N 1
ATOM 590 C CA . PRO A 1 79 ? 29.220 6.748 -41.871 1.00 54.62 79 PRO A CA 1
ATOM 591 C C . PRO A 1 79 ? 30.727 6.632 -41.640 1.00 54.62 79 PRO A C 1
ATOM 593 O O . PRO A 1 79 ? 31.464 7.587 -41.901 1.00 54.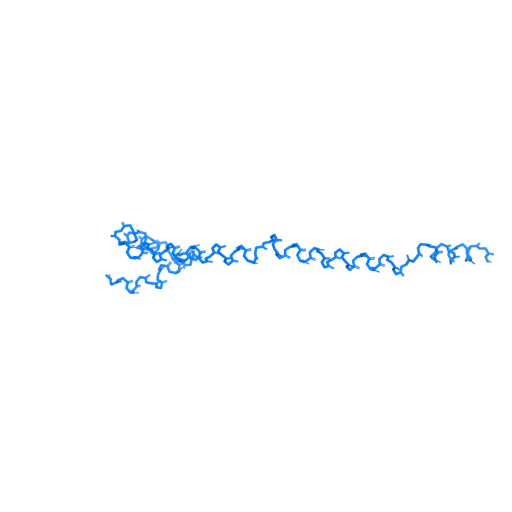62 79 PRO A O 1
ATOM 596 N N . PHE A 1 80 ? 31.179 5.485 -41.124 1.00 54.72 80 PHE A N 1
ATOM 597 C CA . PHE A 1 80 ? 32.606 5.169 -40.985 1.00 54.72 80 PHE A CA 1
ATOM 598 C C . PHE A 1 80 ? 33.364 5.458 -42.292 1.00 54.72 80 PHE A C 1
ATOM 600 O O . PHE A 1 80 ? 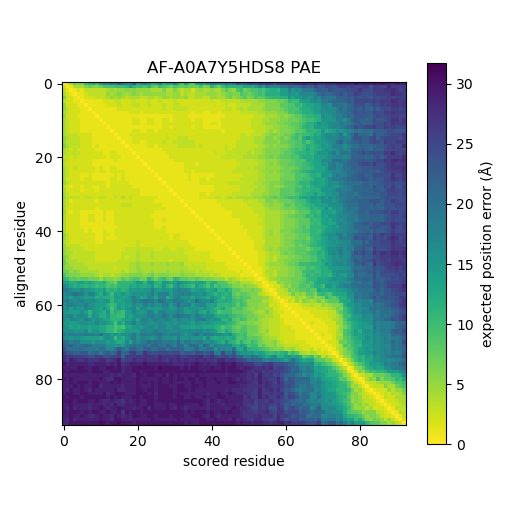34.499 5.930 -42.266 1.00 54.72 80 PHE A O 1
ATOM 607 N N . ASP A 1 81 ? 32.681 5.280 -43.422 1.00 53.78 81 ASP A N 1
ATOM 608 C CA . ASP A 1 81 ? 33.177 5.540 -44.769 1.00 53.78 81 ASP A CA 1
ATOM 609 C C . ASP A 1 81 ? 33.516 7.022 -45.019 1.00 53.78 81 ASP A C 1
ATOM 611 O O . ASP A 1 81 ? 34.506 7.313 -45.684 1.00 53.78 81 ASP A O 1
ATOM 615 N N . ILE A 1 82 ? 32.764 7.978 -44.455 1.00 55.94 82 ILE A N 1
ATOM 616 C CA . ILE A 1 82 ? 33.023 9.420 -44.644 1.00 55.94 82 ILE A CA 1
ATOM 617 C C . ILE A 1 82 ? 34.214 9.875 -43.791 1.00 55.94 82 ILE A C 1
ATOM 619 O O . ILE A 1 82 ? 35.083 10.598 -44.277 1.00 55.94 82 ILE A O 1
ATOM 623 N N . LEU A 1 83 ? 34.295 9.412 -42.538 1.00 58.19 83 LEU A N 1
ATOM 624 C CA . LEU A 1 83 ? 35.376 9.793 -41.624 1.00 58.19 83 LEU A CA 1
ATOM 625 C C . LEU A 1 83 ? 36.732 9.230 -42.086 1.00 58.19 83 LEU A C 1
ATOM 627 O O . LEU A 1 83 ? 37.753 9.907 -41.993 1.00 58.19 83 LEU A O 1
ATOM 631 N N . MET A 1 84 ? 36.741 8.011 -42.632 1.00 55.34 84 MET A N 1
ATOM 632 C CA . MET A 1 84 ? 37.953 7.394 -43.174 1.00 55.34 84 MET A CA 1
ATOM 633 C C . MET A 1 84 ? 38.445 8.080 -44.455 1.00 55.34 84 MET A C 1
ATOM 635 O O . MET A 1 84 ? 39.651 8.279 -44.598 1.00 55.34 84 MET A O 1
ATOM 639 N N . PHE A 1 85 ? 37.546 8.497 -45.355 1.00 56.38 85 PHE A N 1
ATOM 640 C CA . PHE A 1 85 ? 37.932 9.226 -46.569 1.00 56.38 85 PHE A CA 1
ATOM 641 C C . PHE A 1 85 ? 38.552 10.598 -46.263 1.00 56.38 85 PHE A C 1
ATOM 643 O O . PHE A 1 85 ? 39.555 10.960 -46.875 1.00 56.38 85 PHE A O 1
ATOM 650 N N . GLU A 1 86 ? 38.013 11.354 -45.299 1.00 57.94 86 GLU A N 1
ATOM 651 C CA . GLU A 1 86 ? 38.576 12.661 -44.922 1.00 57.94 86 GLU A CA 1
ATOM 652 C C . GLU A 1 86 ? 39.945 12.556 -44.237 1.00 57.94 86 GLU A C 1
ATOM 654 O O . GLU A 1 86 ? 40.812 13.403 -44.464 1.00 57.94 86 GLU A O 1
ATOM 659 N N . ILE A 1 87 ? 40.164 11.517 -43.423 1.00 63.22 87 ILE A N 1
ATOM 660 C CA . ILE A 1 87 ? 41.453 11.276 -42.759 1.00 63.22 87 ILE A CA 1
ATOM 661 C C . ILE A 1 87 ? 42.527 10.904 -43.789 1.00 63.22 87 ILE A C 1
ATOM 663 O O . ILE A 1 87 ? 43.620 11.472 -43.762 1.00 63.22 87 ILE A O 1
ATOM 667 N N . VAL A 1 88 ? 42.2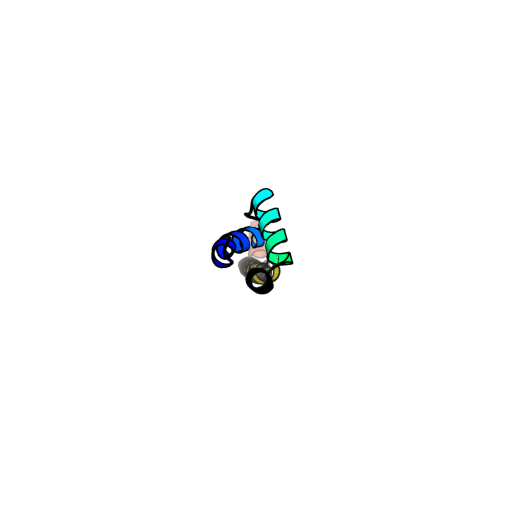14 10.006 -44.729 1.00 62.47 88 VAL A N 1
ATOM 668 C CA . VAL A 1 88 ? 43.153 9.592 -45.786 1.00 62.47 88 VAL A CA 1
ATOM 669 C C . VAL A 1 88 ? 43.457 10.756 -46.741 1.00 62.47 88 VAL A C 1
ATOM 671 O O . VAL A 1 88 ? 44.623 11.052 -46.988 1.00 62.47 88 VAL A O 1
ATOM 674 N N . ALA A 1 89 ? 42.448 11.524 -47.167 1.00 62.38 89 ALA A N 1
ATOM 675 C CA . ALA A 1 89 ? 42.627 12.683 -48.055 1.00 62.38 89 ALA A CA 1
ATOM 676 C C . ALA A 1 89 ? 43.423 13.855 -47.436 1.00 62.38 89 ALA A C 1
ATOM 678 O O . ALA A 1 89 ? 43.797 14.808 -48.132 1.00 62.38 89 ALA A O 1
ATOM 679 N N . ARG A 1 90 ? 43.649 13.835 -46.117 1.00 65.12 90 ARG A N 1
ATOM 680 C CA . ARG A 1 90 ? 44.451 14.831 -45.391 1.00 65.12 90 ARG A CA 1
ATOM 681 C C . ARG A 1 90 ? 45.876 14.355 -45.100 1.00 65.12 90 ARG A C 1
ATOM 683 O O . ARG A 1 90 ? 46.711 15.193 -44.791 1.00 65.12 90 ARG A O 1
ATOM 690 N N . ALA A 1 91 ? 46.146 13.055 -45.213 1.00 64.00 91 ALA A N 1
ATOM 691 C CA . ALA A 1 91 ? 47.482 12.475 -45.084 1.00 64.00 91 ALA A CA 1
ATOM 692 C C . ALA A 1 91 ? 48.276 12.487 -46.407 1.00 64.00 91 ALA A C 1
ATOM 694 O O . ALA A 1 91 ? 49.497 12.384 -46.385 1.00 64.00 91 ALA A O 1
ATOM 695 N N . GLU A 1 92 ? 47.591 12.626 -47.548 1.00 58.47 92 GLU A N 1
ATOM 696 C CA . GLU A 1 92 ? 48.189 12.647 -48.895 1.00 58.47 92 GLU A CA 1
ATOM 697 C C . GLU A 1 92 ? 48.428 14.067 -49.461 1.00 58.47 92 GLU A C 1
ATOM 699 O O . GLU A 1 92 ? 48.766 14.220 -50.635 1.00 58.47 92 GLU A O 1
ATOM 704 N N . ARG A 1 93 ? 48.256 15.113 -48.642 1.00 51.06 93 ARG A N 1
ATOM 705 C CA . ARG A 1 93 ? 48.616 16.510 -48.948 1.00 51.06 93 ARG A CA 1
ATOM 706 C C . ARG A 1 93 ? 49.745 16.976 -48.046 1.00 51.06 93 ARG A C 1
ATOM 708 O O . ARG A 1 93 ? 50.593 17.740 -48.553 1.00 51.06 93 ARG A O 1
#